Protein AF-N1UG42-F1 (afdb_monomer_lite)

Secondary structure (DSSP, 8-state):
-EEEEEESSHHHHHHHHHHHHHHHHH-TT-EEEEEESS--TTHHHHHTTSEEEEE--SS--TTGGGGS-GGGEEEEEEE--SSSSHHHHHHHHHHHTT-EEEEE--SSS-HHHHH-SSTT--TT--SEEE-SSHHHHHHHHHTT--TT-

pLDDT: mean 91.71, std 8.42, range [58.59, 98.5]

Structure (mmCIF, N/CA/C/O backbone):
data_AF-N1UG42-F1
#
_entry.id   AF-N1UG42-F1
#
loop_
_atom_site.group_PDB
_atom_site.id
_atom_site.type_symbol
_atom_site.label_atom_id
_atom_site.label_alt_id
_atom_site.label_comp_id
_atom_site.label_asym_id
_atom_site.label_entity_id
_atom_site.label_seq_id
_atom_site.pdbx_PDB_ins_code
_atom_site.Cartn_x
_atom_site.Cartn_y
_atom_site.Cartn_z
_atom_site.occupancy
_atom_site.B_iso_or_equiv
_atom_site.auth_seq_id
_atom_site.auth_comp_id
_atom_site.auth_asym_id
_atom_site.auth_atom_id
_atom_site.pdbx_PDB_model_num
ATOM 1 N N . MET A 1 1 ? -12.900 -6.587 12.504 1.00 90.44 1 MET A N 1
ATOM 2 C CA . MET A 1 1 ? -11.778 -6.818 11.553 1.00 90.44 1 MET A CA 1
ATOM 3 C C . M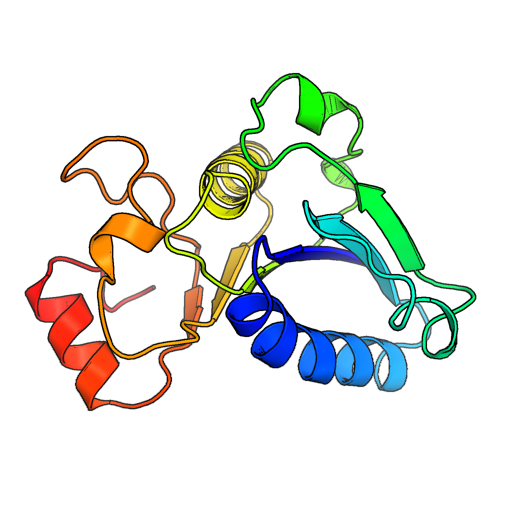ET A 1 1 ? -10.797 -5.648 11.613 1.00 90.44 1 MET A C 1
ATOM 5 O O . MET A 1 1 ? -11.251 -4.558 11.911 1.00 90.44 1 MET A O 1
ATOM 9 N N . LYS A 1 2 ? -9.493 -5.812 11.322 1.00 96.31 2 LYS A N 1
ATOM 10 C CA . LYS A 1 2 ? -8.549 -4.677 11.285 1.00 96.31 2 LYS A CA 1
ATOM 11 C C . LYS A 1 2 ? -7.723 -4.636 10.002 1.00 96.31 2 LYS A C 1
ATOM 13 O O . LYS A 1 2 ? -7.312 -5.690 9.514 1.00 96.31 2 LYS A O 1
ATOM 18 N N . ALA A 1 3 ? -7.476 -3.446 9.468 1.00 97.44 3 ALA A N 1
ATOM 19 C CA . ALA A 1 3 ? -6.634 -3.245 8.291 1.00 97.44 3 ALA A CA 1
ATOM 20 C C . ALA A 1 3 ? -5.715 -2.030 8.434 1.00 97.44 3 ALA A C 1
ATOM 22 O O . ALA A 1 3 ? -5.936 -1.162 9.280 1.00 97.44 3 ALA A O 1
ATOM 23 N N . LEU A 1 4 ? -4.671 -2.009 7.612 1.00 97.81 4 LEU A N 1
ATOM 24 C CA . LEU A 1 4 ? -3.639 -0.983 7.610 1.00 97.81 4 LEU A CA 1
ATOM 25 C C . LEU A 1 4 ? -3.749 -0.154 6.331 1.00 97.81 4 LE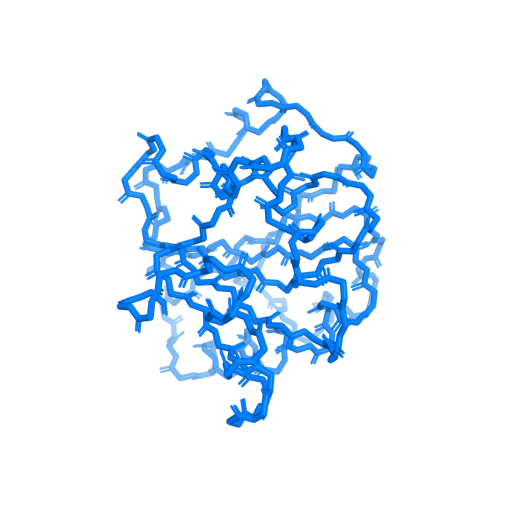U A C 1
ATOM 27 O O . LEU A 1 4 ? -3.796 -0.714 5.236 1.00 97.81 4 LEU A O 1
ATOM 31 N N . ILE A 1 5 ? -3.783 1.168 6.462 1.00 96.31 5 ILE A N 1
ATOM 32 C CA . ILE A 1 5 ? -3.801 2.116 5.346 1.00 96.31 5 ILE A CA 1
ATOM 33 C C . ILE A 1 5 ? -2.534 2.965 5.416 1.00 96.31 5 ILE A C 1
ATOM 35 O O . ILE A 1 5 ? -2.150 3.416 6.494 1.00 96.31 5 ILE A O 1
ATOM 39 N N . THR A 1 6 ? -1.881 3.206 4.283 1.00 95.62 6 THR A N 1
ATOM 40 C CA . THR A 1 6 ? -0.650 4.006 4.250 1.00 95.62 6 THR A CA 1
ATOM 41 C C . THR A 1 6 ? -0.540 4.876 3.006 1.00 95.62 6 THR A C 1
ATOM 43 O O . THR A 1 6 ? -1.034 4.521 1.933 1.00 95.62 6 THR A O 1
ATOM 46 N N . PHE A 1 7 ? 0.090 6.032 3.184 1.00 93.62 7 PHE A N 1
ATOM 47 C CA . PHE A 1 7 ? 0.474 6.973 2.140 1.00 93.62 7 PHE A CA 1
ATOM 48 C C . PHE A 1 7 ? 1.455 7.996 2.722 1.00 93.62 7 PHE A C 1
ATOM 50 O O . PHE A 1 7 ? 1.355 8.378 3.891 1.00 93.62 7 PHE A O 1
ATOM 57 N N . ASN A 1 8 ? 2.373 8.470 1.891 1.00 90.56 8 ASN A N 1
ATOM 58 C CA . ASN A 1 8 ? 3.373 9.476 2.242 1.00 90.56 8 ASN A CA 1
ATOM 59 C C . ASN A 1 8 ? 3.022 10.868 1.684 1.00 90.56 8 ASN A C 1
ATOM 61 O O . ASN A 1 8 ? 3.452 11.886 2.215 1.00 90.56 8 ASN A O 1
ATOM 65 N N . HIS A 1 9 ? 2.220 10.936 0.616 1.00 87.56 9 HIS A N 1
ATOM 66 C CA . HIS A 1 9 ? 1.959 12.177 -0.119 1.00 87.56 9 HIS A CA 1
ATOM 67 C C . HIS A 1 9 ? 0.458 12.379 -0.423 1.00 87.56 9 HIS A C 1
ATOM 69 O O . HIS A 1 9 ? -0.291 11.399 -0.510 1.00 87.56 9 HIS A O 1
ATOM 75 N N . PRO A 1 10 ? -0.017 13.630 -0.634 1.00 87.50 10 PRO A N 1
ATOM 76 C CA . PRO A 1 10 ? -1.395 13.929 -1.028 1.00 87.50 10 PRO A CA 1
ATOM 77 C C . PRO A 1 10 ? -1.968 13.126 -2.203 1.00 87.50 10 PRO A C 1
ATOM 79 O O . PRO A 1 10 ? -3.165 12.856 -2.196 1.00 87.50 10 PRO A O 1
ATOM 82 N N . GLY A 1 11 ? -1.154 12.730 -3.185 1.00 88.69 11 GLY A N 1
ATOM 83 C CA . GLY A 1 11 ? -1.604 11.887 -4.304 1.00 88.69 11 GLY A CA 1
ATOM 84 C C . GLY A 1 11 ? -2.090 10.517 -3.816 1.00 88.69 11 GLY A C 1
ATOM 85 O O . GLY A 1 11 ? -3.275 10.196 -3.940 1.00 88.69 11 GLY A O 1
ATOM 86 N N . GLY A 1 12 ? -1.219 9.789 -3.110 1.00 91.31 12 GLY A N 1
ATOM 87 C CA . GLY A 1 12 ? -1.557 8.545 -2.417 1.00 91.31 12 GLY A CA 1
ATOM 88 C C . GLY A 1 12 ? -2.742 8.696 -1.456 1.00 91.31 12 GLY A C 1
ATOM 89 O O . GLY A 1 12 ? -3.649 7.865 -1.456 1.00 91.31 12 GLY A O 1
ATOM 90 N N . LYS A 1 13 ? -2.802 9.801 -0.698 1.00 91.75 13 LYS A N 1
ATOM 91 C CA . LYS A 1 13 ? -3.953 10.137 0.159 1.00 91.75 13 LYS A CA 1
ATOM 92 C C . LYS A 1 13 ? -5.260 10.164 -0.646 1.00 91.75 13 LYS A C 1
ATOM 94 O O . LYS A 1 13 ? -6.242 9.530 -0.264 1.00 91.75 13 LYS A O 1
ATOM 99 N N . ASN A 1 14 ? -5.284 10.883 -1.763 1.00 91.56 14 ASN A N 1
ATOM 100 C CA . ASN A 1 14 ? -6.498 11.097 -2.550 1.00 91.56 14 ASN A CA 1
ATOM 101 C C . ASN A 1 14 ? -7.079 9.801 -3.128 1.00 91.56 14 ASN A C 1
ATOM 103 O O . ASN A 1 14 ? -8.295 9.723 -3.296 1.00 91.56 14 ASN A O 1
ATOM 107 N N . VAL A 1 15 ? -6.249 8.784 -3.380 1.00 93.00 15 VAL A N 1
ATOM 108 C CA . VAL A 1 15 ? -6.723 7.488 -3.889 1.00 93.00 15 VAL A CA 1
ATOM 109 C C . VAL A 1 15 ? -7.169 6.534 -2.780 1.00 93.00 15 VAL A C 1
ATOM 111 O O . VAL A 1 15 ? -8.173 5.842 -2.941 1.00 93.00 15 VAL A O 1
ATOM 114 N N . VAL A 1 16 ? -6.499 6.515 -1.623 1.00 93.94 16 VAL A N 1
ATOM 115 C CA . VAL A 1 16 ? -6.850 5.563 -0.550 1.00 93.94 16 VAL A CA 1
ATOM 116 C C . VAL A 1 16 ? -7.970 6.048 0.362 1.00 93.94 16 VAL A C 1
ATOM 118 O O . VAL A 1 16 ? -8.725 5.226 0.880 1.00 93.94 16 VAL A O 1
ATOM 121 N N . LEU A 1 17 ? -8.126 7.359 0.572 1.00 91.94 17 LEU A N 1
ATOM 122 C CA . LEU A 1 17 ? -9.137 7.872 1.503 1.00 91.94 17 LEU A CA 1
ATOM 123 C C . LEU A 1 17 ? -10.587 7.586 1.088 1.00 91.94 17 LEU A C 1
ATOM 125 O O . LEU A 1 17 ? -11.368 7.193 1.960 1.00 91.94 17 LEU A O 1
ATOM 129 N N . PRO A 1 18 ? -10.993 7.747 -0.187 1.00 92.25 18 PRO A N 1
ATOM 130 C CA . PRO A 1 18 ? -12.338 7.370 -0.616 1.00 92.25 18 PRO A CA 1
ATOM 131 C C . PRO A 1 18 ? -12.635 5.891 -0.345 1.00 92.25 18 PRO A C 1
ATOM 133 O O . PRO A 1 18 ? -13.731 5.549 0.097 1.00 92.25 18 PRO A O 1
ATOM 136 N N . ILE A 1 19 ? -11.635 5.027 -0.531 1.00 94.31 19 ILE A N 1
ATOM 137 C CA . ILE A 1 19 ? -11.750 3.587 -0.288 1.00 94.31 19 ILE A CA 1
ATOM 138 C C . ILE A 1 19 ? -11.838 3.302 1.207 1.00 94.31 19 ILE A C 1
ATOM 140 O O . ILE A 1 19 ? -12.729 2.572 1.627 1.00 94.31 19 ILE A O 1
ATOM 144 N N . ALA A 1 20 ? -10.990 3.917 2.032 1.00 92.81 20 ALA A N 1
ATOM 145 C CA . ALA A 1 20 ? -11.053 3.776 3.485 1.00 92.81 20 ALA A CA 1
ATOM 146 C C . ALA A 1 20 ? -12.431 4.181 4.040 1.00 92.81 20 ALA A C 1
ATOM 148 O O . ALA A 1 20 ? -13.014 3.455 4.847 1.00 92.81 20 ALA A O 1
ATOM 149 N N . ARG A 1 21 ? -12.994 5.297 3.554 1.00 91.25 21 ARG A N 1
ATOM 150 C CA . ARG A 1 21 ? -14.354 5.745 3.903 1.00 91.25 21 ARG A CA 1
ATOM 151 C C . ARG A 1 21 ? -15.412 4.731 3.483 1.00 91.25 21 ARG A C 1
ATOM 153 O O . ARG A 1 21 ? -16.288 4.401 4.279 1.00 91.25 21 ARG A O 1
ATOM 160 N N . HIS A 1 22 ? -15.330 4.235 2.250 1.00 92.88 22 HIS A N 1
ATOM 161 C CA . HIS A 1 22 ? -16.250 3.218 1.753 1.00 92.88 22 HIS A CA 1
ATOM 162 C C . HIS A 1 22 ? -16.182 1.948 2.610 1.00 92.88 22 HIS A C 1
ATOM 164 O O . HIS A 1 22 ? -17.201 1.508 3.131 1.00 92.88 22 HIS A O 1
ATOM 170 N N . LEU A 1 23 ? -14.983 1.421 2.861 1.00 92.88 23 LEU A N 1
ATOM 171 C CA . LEU A 1 23 ? -14.774 0.224 3.673 1.00 92.88 23 LEU A CA 1
ATOM 172 C C . LEU A 1 23 ? -15.348 0.370 5.086 1.00 92.88 23 LEU A C 1
ATOM 174 O O . LEU A 1 23 ? -16.034 -0.534 5.553 1.00 92.88 23 LEU A O 1
ATOM 178 N N . LEU A 1 24 ? -15.123 1.506 5.750 1.00 91.75 24 LEU A N 1
ATOM 179 C CA . LEU A 1 24 ? -15.683 1.772 7.079 1.00 91.75 24 LEU A CA 1
ATOM 180 C C . LEU A 1 24 ? -17.213 1.865 7.078 1.00 91.75 24 LEU A C 1
ATOM 182 O O . LEU A 1 24 ? -17.841 1.516 8.081 1.00 91.75 24 LEU A O 1
ATOM 186 N N . ARG A 1 25 ? -17.815 2.360 5.992 1.00 90.44 25 ARG A N 1
ATOM 187 C CA . ARG A 1 25 ? -19.273 2.457 5.849 1.00 90.44 25 ARG A CA 1
ATOM 188 C C . ARG A 1 25 ? -19.910 1.089 5.621 1.00 90.44 25 ARG A C 1
ATOM 190 O O . ARG A 1 25 ? -20.924 0.799 6.243 1.00 90.44 25 ARG A O 1
ATOM 197 N N . GLU A 1 26 ? -19.313 0.264 4.766 1.00 93.50 26 GLU A N 1
ATOM 198 C CA . GLU A 1 26 ? -19.854 -1.058 4.422 1.00 93.50 26 GLU A CA 1
ATOM 199 C C . GLU A 1 26 ? -19.544 -2.132 5.484 1.00 93.50 26 GLU A C 1
ATOM 201 O O . GLU A 1 26 ? -20.199 -3.168 5.520 1.00 93.50 26 GLU A O 1
ATOM 206 N N . ASN A 1 27 ? -18.558 -1.902 6.362 1.00 92.56 27 ASN A N 1
ATOM 207 C CA . ASN A 1 27 ? -18.121 -2.875 7.367 1.00 92.56 27 ASN A CA 1
ATOM 208 C C . ASN A 1 27 ? -18.152 -2.247 8.767 1.00 92.56 27 ASN A C 1
ATOM 210 O O . ASN A 1 27 ? -17.253 -1.494 9.152 1.00 92.56 27 ASN A O 1
ATOM 214 N N . SER A 1 28 ? -19.185 -2.557 9.554 1.00 89.94 28 SER A N 1
ATOM 215 C CA . SER A 1 28 ? -19.380 -1.970 10.888 1.00 89.94 28 SER A CA 1
ATOM 216 C C . SER A 1 28 ? -18.304 -2.380 11.898 1.00 89.94 28 SER A C 1
ATOM 218 O O . SER A 1 28 ? -17.949 -1.584 12.764 1.00 89.94 28 SER A O 1
ATOM 220 N N . ASP A 1 29 ? -17.754 -3.589 11.773 1.00 92.00 29 ASP A N 1
ATOM 221 C CA . ASP A 1 29 ? -16.729 -4.145 12.664 1.00 92.00 29 ASP A CA 1
ATOM 222 C C . ASP A 1 29 ? -15.289 -3.849 12.205 1.00 92.00 29 ASP A C 1
ATOM 224 O O . ASP A 1 29 ? -14.339 -4.296 12.850 1.00 92.00 29 ASP A O 1
ATOM 228 N N . LEU A 1 3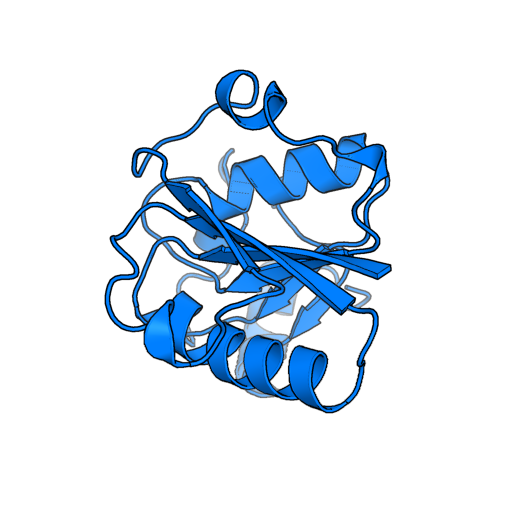0 ? -15.102 -3.153 11.077 1.00 93.81 30 LEU A N 1
ATOM 229 C CA . LEU A 1 30 ? -13.782 -2.802 10.563 1.00 93.81 30 LEU A CA 1
ATOM 230 C C . LEU A 1 30 ? -13.173 -1.630 11.342 1.00 93.81 30 LEU A C 1
ATOM 232 O O . LEU A 1 30 ? -13.768 -0.560 11.457 1.00 93.81 30 LEU A O 1
ATOM 236 N N . GLU A 1 31 ? -11.943 -1.831 11.793 1.00 94.88 31 GLU A N 1
ATOM 237 C CA . GLU A 1 31 ? -11.038 -0.813 12.311 1.00 94.88 31 GLU A CA 1
ATOM 238 C C . GLU A 1 31 ? -9.904 -0.567 11.312 1.00 94.88 31 GLU A C 1
ATOM 240 O O . GLU A 1 31 ? -9.383 -1.509 10.701 1.00 94.88 31 GLU A O 1
ATOM 245 N N . LEU A 1 32 ? -9.486 0.689 11.171 1.00 94.69 32 LEU A N 1
ATOM 246 C CA . LEU A 1 32 ? -8.369 1.073 10.313 1.00 94.69 32 LEU A CA 1
ATOM 247 C C . LEU A 1 32 ? -7.264 1.735 11.128 1.00 94.69 32 LEU A C 1
ATOM 249 O O . LEU A 1 32 ? -7.498 2.708 11.842 1.00 94.69 32 LEU A O 1
ATOM 253 N N . ASP A 1 33 ? -6.041 1.253 10.956 1.00 95.50 33 ASP A N 1
ATOM 254 C CA . ASP A 1 33 ? -4.859 1.994 11.375 1.00 95.50 33 ASP A CA 1
ATOM 255 C C . ASP A 1 33 ? -4.270 2.711 10.159 1.00 95.50 33 ASP A C 1
ATOM 257 O O . ASP A 1 33 ? -4.067 2.103 9.108 1.00 95.50 33 ASP A O 1
ATOM 261 N N . PHE A 1 34 ? -3.986 4.000 10.301 1.00 94.44 34 PHE A N 1
ATOM 262 C CA . PHE A 1 34 ? -3.275 4.795 9.309 1.00 94.44 34 PHE A CA 1
ATOM 263 C C . PHE A 1 34 ? -1.819 4.915 9.722 1.00 94.44 34 PHE A C 1
ATOM 265 O O . PHE A 1 34 ? -1.527 5.386 10.817 1.00 94.44 34 PHE A O 1
ATOM 272 N N . VAL A 1 35 ? -0.914 4.515 8.840 1.00 94.94 35 VAL A N 1
ATOM 273 C CA . VAL A 1 35 ? 0.530 4.687 9.000 1.00 94.94 35 VAL A CA 1
ATOM 274 C C . VAL A 1 35 ? 0.992 5.645 7.919 1.00 94.94 35 VAL A C 1
ATOM 276 O O . VAL A 1 35 ? 0.919 5.327 6.733 1.00 94.94 35 VAL A O 1
ATOM 279 N N . ILE A 1 36 ? 1.401 6.839 8.322 1.00 93.38 36 ILE A N 1
ATOM 280 C CA . ILE A 1 36 ? 1.553 7.992 7.431 1.00 93.38 36 ILE A CA 1
ATOM 281 C C . ILE A 1 36 ? 2.686 8.907 7.902 1.00 93.38 36 ILE A C 1
ATOM 283 O O . ILE A 1 36 ? 3.172 8.784 9.024 1.00 93.38 36 ILE A O 1
ATOM 287 N N . THR A 1 37 ? 3.081 9.852 7.057 1.00 89.00 37 THR A N 1
ATOM 288 C CA . THR A 1 37 ? 4.191 10.792 7.315 1.00 89.00 37 THR A CA 1
ATOM 289 C C . THR A 1 37 ? 3.764 12.263 7.325 1.00 89.00 37 THR A C 1
ATOM 291 O O . THR A 1 37 ? 4.495 13.127 7.805 1.00 89.00 37 THR A O 1
ATOM 294 N N . SER A 1 38 ? 2.572 12.566 6.803 1.00 79.88 38 SER A N 1
ATOM 295 C CA . SER A 1 38 ? 2.025 13.919 6.697 1.00 79.88 38 SER A CA 1
ATOM 296 C C . SER A 1 38 ? 0.786 14.074 7.574 1.00 79.88 38 SER A C 1
ATOM 298 O O . SER A 1 38 ? -0.112 13.240 7.498 1.00 79.88 38 SER A O 1
ATOM 300 N N . ASP A 1 39 ? 0.710 15.156 8.350 1.00 70.06 39 ASP A N 1
ATOM 301 C CA . ASP A 1 39 ? -0.384 15.443 9.291 1.00 70.06 39 ASP A CA 1
ATOM 302 C C . ASP A 1 39 ? -1.795 15.268 8.675 1.00 70.06 39 ASP A C 1
ATOM 304 O O . ASP A 1 39 ? -2.074 15.709 7.556 1.00 70.06 39 ASP A O 1
ATOM 308 N N . LEU A 1 40 ? -2.689 14.621 9.433 1.00 67.00 40 LEU A N 1
ATOM 309 C CA . LEU A 1 40 ? -4.030 14.183 9.028 1.00 67.00 40 LEU A CA 1
ATOM 310 C C . LEU A 1 40 ? -5.174 14.980 9.659 1.00 67.00 40 LEU A C 1
ATOM 312 O O . LEU A 1 40 ? -6.295 14.482 9.686 1.00 67.00 40 LEU A O 1
ATOM 316 N N . LYS A 1 41 ? -4.944 16.212 10.125 1.00 63.16 41 LYS A N 1
ATOM 317 C CA . LYS A 1 41 ? -5.960 17.074 10.781 1.00 63.16 41 LYS A CA 1
ATOM 318 C C . LYS A 1 41 ? -7.373 17.063 10.171 1.00 63.16 41 LYS A C 1
ATOM 320 O O . LYS A 1 41 ? -8.347 17.260 10.891 1.00 63.16 41 LYS A O 1
ATOM 325 N N . GLU A 1 42 ? -7.509 16.850 8.864 1.00 60.12 42 GLU A N 1
ATOM 326 C CA . GLU A 1 42 ? -8.809 16.764 8.181 1.00 60.12 42 GLU A CA 1
ATOM 327 C C . GLU A 1 42 ? -9.467 15.378 8.242 1.00 60.12 42 GLU A C 1
ATOM 329 O O . GLU A 1 42 ? -10.690 15.279 8.223 1.00 60.12 42 GLU A O 1
ATOM 334 N N . LEU A 1 43 ? -8.680 14.304 8.332 1.00 62.75 43 LEU A N 1
ATOM 335 C CA . LEU A 1 43 ? -9.176 12.932 8.318 1.00 62.75 43 LEU A CA 1
ATOM 336 C C . LEU A 1 43 ? -9.902 12.556 9.605 1.00 62.75 43 LEU A C 1
ATOM 338 O O . LEU A 1 43 ? -10.851 11.775 9.582 1.00 62.75 43 LEU A O 1
ATOM 342 N N . GLU A 1 44 ? -9.434 13.106 10.723 1.00 59.53 44 GLU A N 1
ATOM 343 C CA . GLU A 1 44 ? -9.914 12.715 12.037 1.00 59.53 44 GLU A CA 1
ATOM 344 C C . GLU A 1 44 ? -11.416 12.955 12.144 1.00 59.53 44 GLU A C 1
ATOM 346 O O . GLU A 1 44 ? -12.123 12.013 12.462 1.00 59.53 44 GLU A O 1
ATOM 351 N N . LYS A 1 45 ? -11.931 14.139 11.786 1.00 63.59 45 LYS A N 1
ATOM 352 C CA . LYS A 1 45 ? -13.347 14.503 11.996 1.00 63.59 45 LYS A CA 1
ATOM 353 C C . LYS A 1 45 ? -14.353 13.566 11.318 1.00 63.59 45 LYS A C 1
ATOM 355 O O . LYS A 1 45 ? -15.405 13.313 11.896 1.00 63.59 45 LYS A O 1
ATOM 360 N N . ASP A 1 46 ? -14.023 13.033 10.143 1.00 58.59 46 ASP A N 1
ATOM 361 C CA . ASP A 1 46 ? -14.926 12.173 9.365 1.00 58.59 46 ASP A CA 1
ATOM 362 C C . ASP A 1 46 ? -14.918 10.706 9.829 1.00 58.59 46 ASP A C 1
ATOM 364 O O . ASP A 1 46 ? -15.818 9.944 9.472 1.00 58.59 46 ASP A O 1
ATOM 368 N N . LEU A 1 47 ? -13.898 10.282 10.585 1.00 69.12 47 LEU A N 1
ATOM 369 C CA . LEU A 1 47 ? -13.626 8.865 10.859 1.00 69.12 47 LEU A CA 1
ATOM 370 C C . LEU A 1 47 ? -13.651 8.485 12.358 1.00 69.12 47 LEU A C 1
ATOM 372 O O . LEU A 1 47 ? -13.276 7.361 12.713 1.00 69.12 47 LEU A O 1
ATOM 376 N N . GLN A 1 48 ? -14.070 9.390 13.255 1.00 65.31 48 GLN A N 1
ATOM 377 C CA . GLN A 1 48 ? -13.882 9.228 14.708 1.00 65.31 48 GLN A CA 1
ATOM 378 C C . GLN A 1 48 ? -14.719 8.093 15.316 1.00 65.31 48 GLN A C 1
ATOM 380 O O . GLN A 1 48 ? -15.924 8.221 15.500 1.00 65.31 48 GLN A O 1
ATOM 385 N N . ALA A 1 49 ? -14.028 6.987 15.617 1.00 69.88 49 ALA A N 1
ATOM 386 C CA . ALA A 1 49 ? -14.280 5.952 16.640 1.00 69.88 49 ALA A CA 1
ATOM 387 C C . ALA A 1 49 ? -13.517 4.659 16.291 1.00 69.88 49 ALA A C 1
ATOM 389 O O . ALA A 1 49 ? -13.213 3.860 17.170 1.00 69.88 49 ALA A O 1
ATOM 390 N N . ARG A 1 50 ? -13.217 4.449 15.000 1.00 85.81 50 ARG A N 1
ATOM 391 C CA . ARG A 1 50 ? -12.671 3.190 14.453 1.00 85.81 50 ARG A CA 1
ATOM 392 C C . ARG A 1 50 ? -11.339 3.376 13.726 1.00 85.81 50 ARG A C 1
ATOM 394 O O . ARG A 1 50 ? -10.944 2.534 12.922 1.00 85.81 50 ARG A O 1
ATOM 401 N N . VAL A 1 51 ? -10.676 4.501 13.987 1.00 89.12 51 VAL A N 1
ATOM 402 C CA . VAL A 1 51 ? -9.429 4.891 13.335 1.00 89.12 51 VAL A CA 1
ATOM 403 C C . VAL A 1 51 ? -8.364 5.245 14.359 1.00 89.12 51 VAL A C 1
ATOM 405 O O . VAL A 1 51 ? -8.622 5.998 15.296 1.00 89.12 51 VAL A O 1
ATOM 408 N N . ARG A 1 52 ? -7.151 4.736 14.140 1.00 91.44 52 ARG A N 1
ATOM 409 C CA . ARG A 1 52 ? -5.935 5.153 14.843 1.00 91.44 52 ARG A CA 1
ATOM 410 C C . ARG A 1 52 ? -4.906 5.639 13.832 1.00 91.44 52 ARG A C 1
ATOM 412 O O . ARG A 1 52 ? -4.769 5.052 12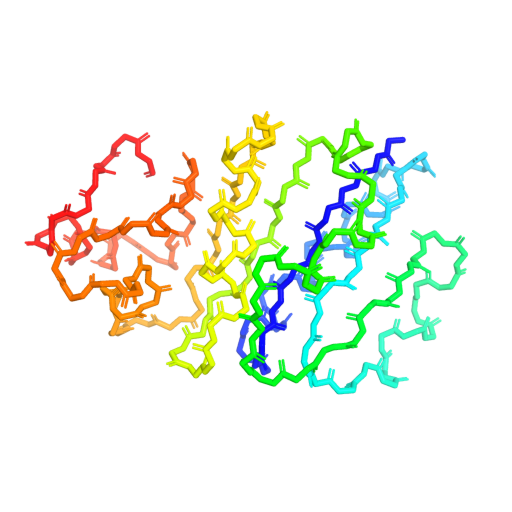.766 1.00 91.44 52 ARG A O 1
ATOM 419 N N . VAL A 1 53 ? -4.160 6.682 14.182 1.00 91.81 53 VAL A N 1
ATOM 420 C CA . VAL A 1 53 ? -3.099 7.238 13.334 1.00 91.81 53 VAL A CA 1
ATOM 421 C C . VAL A 1 53 ? -1.738 7.008 13.988 1.00 91.81 53 VAL A C 1
ATOM 423 O O . VAL A 1 53 ? -1.560 7.246 15.182 1.00 91.81 53 VAL A O 1
ATOM 426 N N . PHE A 1 54 ? -0.783 6.550 13.189 1.00 93.25 54 PHE A N 1
ATOM 427 C CA . PHE A 1 54 ? 0.634 6.461 13.498 1.00 93.25 54 PHE A CA 1
ATOM 428 C C . PHE A 1 54 ? 1.378 7.375 12.529 1.00 93.25 54 PHE A C 1
ATOM 430 O O . PHE A 1 54 ? 1.404 7.126 11.322 1.00 93.25 54 PHE A O 1
ATOM 437 N N . LEU A 1 55 ? 1.951 8.445 13.071 1.00 92.69 55 LEU A N 1
ATOM 438 C CA . LEU A 1 55 ? 2.704 9.433 12.314 1.00 92.69 55 LEU A CA 1
ATOM 439 C C . LEU A 1 55 ? 4.202 9.146 12.449 1.00 92.69 55 LEU A C 1
ATOM 441 O O . LEU A 1 55 ? 4.710 9.049 13.566 1.00 92.69 55 LEU A O 1
ATOM 445 N N . PHE A 1 56 ? 4.890 9.037 11.319 1.00 93.06 56 PHE A N 1
ATOM 446 C CA . PHE A 1 56 ? 6.334 8.824 11.231 1.00 93.06 56 PHE A CA 1
ATOM 447 C C . PHE A 1 56 ? 7.013 9.939 10.427 1.00 93.06 56 PHE A C 1
ATOM 449 O O . PHE A 1 56 ? 6.353 10.797 9.844 1.00 93.06 56 PHE A O 1
ATOM 456 N N . SER A 1 57 ? 8.344 9.930 10.385 1.00 91.25 57 SER A N 1
ATOM 457 C CA . SER A 1 57 ? 9.111 10.727 9.424 1.00 91.25 57 SER A CA 1
ATOM 458 C C . SER A 1 57 ? 8.942 10.213 7.991 1.00 91.25 57 SER A C 1
ATOM 460 O O . SER A 1 57 ? 8.522 9.083 7.767 1.00 91.25 57 SER A O 1
ATOM 462 N N . GLU A 1 58 ? 9.314 11.034 7.005 1.00 85.56 58 GLU A N 1
ATOM 463 C CA . GLU A 1 58 ? 9.267 10.670 5.579 1.00 85.56 58 GLU A CA 1
ATOM 464 C C . GLU A 1 58 ? 10.117 9.429 5.238 1.00 85.56 58 GLU A C 1
ATOM 466 O O . GLU A 1 58 ? 9.783 8.645 4.346 1.00 85.56 58 GLU A O 1
ATOM 471 N N . VAL A 1 59 ? 11.210 9.243 5.982 1.00 90.94 59 VAL A N 1
ATOM 472 C CA . VAL A 1 59 ? 12.044 8.044 5.942 1.00 90.94 59 VAL A CA 1
ATOM 473 C C . VAL A 1 59 ? 11.796 7.245 7.213 1.00 90.94 59 VAL A C 1
ATOM 475 O O . VAL A 1 59 ? 11.949 7.776 8.313 1.00 90.94 59 VAL A O 1
ATOM 478 N N . VAL A 1 60 ? 11.427 5.980 7.048 1.00 93.19 60 VAL A N 1
ATOM 479 C CA . VAL A 1 60 ? 11.098 5.037 8.120 1.00 93.19 60 VAL A CA 1
ATOM 480 C C . VAL A 1 60 ? 11.933 3.777 7.958 1.00 93.19 60 VAL A C 1
ATOM 482 O O . VAL A 1 60 ? 12.265 3.365 6.846 1.00 93.19 60 VAL A O 1
ATOM 485 N N . ASN A 1 61 ? 12.274 3.133 9.068 1.00 93.06 61 ASN A N 1
ATOM 486 C CA . ASN A 1 61 ? 12.906 1.818 9.062 1.00 93.06 61 ASN A CA 1
ATOM 487 C C . ASN A 1 61 ? 12.034 0.744 9.737 1.00 93.06 61 ASN A C 1
ATOM 489 O O . ASN A 1 61 ? 11.137 1.029 10.530 1.00 93.06 61 ASN A O 1
ATOM 493 N N . SER A 1 62 ? 12.336 -0.529 9.469 1.00 92.94 62 SER A N 1
ATOM 494 C CA . SER A 1 62 ? 11.576 -1.675 9.991 1.00 92.94 62 SER A CA 1
ATOM 495 C C . SER A 1 62 ? 11.471 -1.743 11.521 1.00 92.94 62 SER A C 1
ATOM 497 O O . SER A 1 62 ? 10.552 -2.389 12.025 1.00 92.94 62 SER A O 1
ATOM 499 N N . LYS A 1 63 ? 12.400 -1.134 12.278 1.00 94.75 63 LYS A N 1
ATOM 500 C CA . LYS A 1 63 ? 12.352 -1.140 13.753 1.00 94.75 63 LYS A CA 1
ATOM 501 C C . LYS A 1 63 ? 11.262 -0.214 14.274 1.00 94.75 63 LYS A C 1
ATOM 503 O O . LYS A 1 63 ? 10.588 -0.557 15.237 1.00 94.75 63 LYS A O 1
ATOM 508 N N . GLU A 1 64 ? 11.068 0.929 13.624 1.00 95.00 64 GLU A N 1
ATOM 509 C CA . GLU A 1 64 ? 10.022 1.888 13.989 1.00 95.00 64 GLU A CA 1
ATOM 510 C C . GLU A 1 64 ? 8.628 1.281 13.803 1.00 95.00 64 GLU A C 1
ATOM 512 O O . GLU A 1 64 ? 7.748 1.469 14.640 1.00 95.00 64 GLU A O 1
ATOM 517 N N . LEU A 1 65 ? 8.448 0.454 12.769 1.00 95.50 65 LEU A N 1
ATOM 518 C CA . LEU A 1 65 ? 7.185 -0.235 12.502 1.00 95.50 65 LEU A CA 1
ATOM 519 C C . LEU A 1 65 ? 6.891 -1.413 13.453 1.00 95.50 65 LEU A C 1
ATOM 521 O O . LEU A 1 65 ? 5.819 -2.009 13.361 1.00 95.50 65 LEU A O 1
ATOM 525 N N . GLN A 1 66 ? 7.786 -1.760 14.387 1.00 93.69 66 GLN A N 1
ATOM 526 C CA . GLN A 1 66 ? 7.528 -2.819 15.382 1.00 93.69 66 GLN A CA 1
ATOM 527 C C . GLN A 1 66 ? 6.469 -2.423 16.417 1.00 93.69 66 GLN A C 1
ATOM 529 O O . GLN A 1 66 ? 5.947 -3.281 17.123 1.00 93.69 66 GLN A O 1
ATOM 534 N N . ILE A 1 67 ? 6.119 -1.135 16.499 1.00 94.94 67 ILE A N 1
ATOM 535 C CA . ILE A 1 67 ? 5.002 -0.669 17.332 1.00 94.94 67 ILE A CA 1
ATOM 536 C C . ILE A 1 67 ? 3.642 -1.177 16.828 1.00 94.94 67 ILE A C 1
ATOM 538 O O . ILE A 1 67 ? 2.655 -1.141 17.566 1.00 94.94 67 ILE A O 1
ATOM 542 N N . LEU A 1 68 ? 3.577 -1.611 15.565 1.00 96.19 68 LEU A N 1
ATOM 543 C CA . LEU A 1 68 ? 2.377 -2.150 14.946 1.00 96.19 68 LEU A CA 1
ATOM 544 C C . LEU A 1 68 ? 2.197 -3.610 15.365 1.00 96.19 68 LEU A C 1
ATOM 546 O O . LEU A 1 68 ? 3.104 -4.433 15.238 1.00 96.19 68 LEU A O 1
ATOM 550 N N . ASN A 1 69 ? 0.995 -3.962 15.816 1.00 95.25 69 ASN A N 1
ATOM 551 C CA . ASN A 1 69 ? 0.655 -5.353 16.099 1.00 95.25 69 ASN A CA 1
ATOM 552 C C . ASN A 1 69 ? 0.250 -6.062 14.800 1.00 95.25 69 ASN A C 1
ATOM 554 O O . ASN A 1 69 ? -0.935 -6.259 14.522 1.00 95.25 69 ASN A O 1
ATOM 558 N N . TRP A 1 70 ? 1.254 -6.416 13.995 1.00 96.25 70 TRP A N 1
ATOM 559 C CA . TRP A 1 70 ? 1.094 -6.936 12.635 1.00 96.25 70 TRP A CA 1
ATOM 560 C C . TRP A 1 70 ? 0.074 -8.076 12.511 1.00 96.25 70 TRP A C 1
ATOM 562 O O . TRP A 1 70 ? -0.734 -8.079 11.587 1.00 96.25 70 TRP A O 1
ATOM 572 N N . ASN A 1 71 ? 0.025 -8.982 13.489 1.00 94.81 71 ASN A N 1
ATOM 573 C CA . ASN A 1 71 ? -0.878 -10.138 13.491 1.00 94.81 71 ASN A CA 1
ATOM 574 C C . ASN A 1 71 ? -2.378 -9.777 13.519 1.00 94.81 71 ASN A C 1
ATOM 576 O O . ASN A 1 71 ? -3.221 -10.648 13.302 1.00 94.81 71 ASN A O 1
ATOM 580 N N . GLN A 1 72 ? -2.737 -8.523 13.810 1.00 95.88 72 GLN A N 1
ATOM 581 C CA . GLN A 1 72 ? -4.128 -8.065 13.815 1.00 95.88 72 GLN A CA 1
ATOM 582 C C . GLN A 1 72 ? -4.635 -7.674 12.423 1.00 95.88 72 GLN A C 1
ATOM 584 O O . GLN A 1 72 ? -5.848 -7.705 12.191 1.00 95.88 72 GLN A O 1
ATOM 589 N N . TYR A 1 73 ? -3.742 -7.303 11.501 1.00 98.00 73 TYR A N 1
ATOM 590 C CA . TYR A 1 73 ? -4.146 -6.785 10.199 1.00 98.00 73 TYR A CA 1
ATOM 591 C C . TYR A 1 73 ? -4.492 -7.908 9.229 1.00 98.00 73 TYR A C 1
ATOM 593 O O . TYR A 1 73 ? -3.759 -8.879 9.063 1.00 98.00 73 TYR A O 1
ATOM 601 N N . ARG A 1 74 ? -5.624 -7.750 8.545 1.00 97.12 74 ARG A N 1
ATOM 602 C CA . ARG A 1 74 ? -6.057 -8.657 7.476 1.00 97.12 74 ARG A CA 1
ATOM 603 C C . ARG A 1 74 ? -5.497 -8.268 6.121 1.00 97.12 74 ARG A C 1
ATOM 605 O O . ARG A 1 74 ? -5.253 -9.143 5.296 1.00 97.12 74 ARG A O 1
ATOM 612 N N . PHE A 1 75 ? -5.302 -6.974 5.906 1.00 98.19 75 PHE A N 1
ATOM 613 C CA . PHE A 1 75 ? -4.687 -6.457 4.700 1.00 98.19 75 PHE A CA 1
ATOM 614 C C . PHE A 1 75 ? -4.019 -5.103 4.932 1.00 98.19 75 PHE A C 1
ATOM 616 O O . PHE A 1 75 ? -4.310 -4.404 5.908 1.00 98.19 75 PHE A O 1
ATOM 623 N N . LEU A 1 76 ? -3.153 -4.755 3.986 1.00 98.50 76 LEU A N 1
ATOM 624 C CA . LEU A 1 76 ? -2.534 -3.452 3.804 1.00 98.50 76 LEU A CA 1
ATOM 625 C C . LEU A 1 76 ? -3.046 -2.837 2.496 1.00 98.50 76 LEU A C 1
ATOM 627 O O . LEU A 1 76 ? -3.004 -3.502 1.465 1.00 98.50 76 LEU A O 1
ATOM 631 N N . LEU A 1 77 ? -3.480 -1.579 2.525 1.00 98.38 77 LEU A N 1
ATOM 632 C CA . LEU A 1 77 ? -3.751 -0.773 1.334 1.00 98.38 77 LEU A CA 1
ATOM 633 C C . LEU A 1 77 ? -2.802 0.426 1.296 1.00 98.38 77 LEU A C 1
ATOM 635 O O . LEU A 1 77 ? -2.759 1.214 2.242 1.00 98.38 77 LEU A O 1
ATOM 639 N N . THR A 1 78 ? -2.071 0.578 0.195 1.00 97.25 78 THR A N 1
ATOM 640 C CA . THR A 1 78 ? -1.124 1.677 -0.003 1.00 97.25 78 THR A CA 1
ATOM 641 C C . THR A 1 78 ? -1.552 2.581 -1.151 1.00 97.25 78 THR A C 1
ATOM 643 O O . THR A 1 78 ? -2.005 2.116 -2.198 1.00 97.25 78 THR A O 1
ATOM 646 N N . GLY A 1 79 ? -1.403 3.888 -0.958 1.00 94.94 79 GLY A N 1
ATOM 647 C CA . GLY A 1 79 ? -1.299 4.833 -2.065 1.00 94.94 79 GLY A CA 1
ATOM 648 C C . GLY A 1 79 ? 0.177 5.020 -2.376 1.00 94.94 79 GLY A C 1
ATOM 649 O O . GLY A 1 79 ? 0.964 5.130 -1.447 1.00 94.94 79 GLY A O 1
ATOM 650 N N . THR A 1 80 ? 0.577 5.020 -3.644 1.00 89.94 80 THR A N 1
ATOM 651 C CA . THR A 1 80 ? 2.007 5.122 -3.974 1.00 89.94 80 THR A CA 1
ATOM 652 C C . THR A 1 80 ? 2.554 6.545 -3.858 1.00 89.94 80 THR A C 1
ATOM 654 O O . THR A 1 80 ? 1.839 7.508 -4.116 1.00 89.94 80 THR A O 1
ATOM 657 N N . SER A 1 81 ? 3.852 6.673 -3.578 1.00 87.38 81 SER A N 1
ATOM 658 C CA . SER A 1 81 ? 4.615 7.919 -3.709 1.00 87.38 81 SER A CA 1
ATOM 659 C C . SER A 1 81 ? 5.990 7.639 -4.322 1.00 87.38 81 SER A C 1
ATOM 661 O O . SER A 1 81 ? 6.485 6.511 -4.287 1.00 87.38 81 SER A O 1
ATOM 663 N N . ILE A 1 82 ? 6.608 8.673 -4.893 1.00 90.50 82 ILE A N 1
ATOM 664 C CA . ILE A 1 82 ? 8.030 8.664 -5.276 1.00 90.50 82 ILE A CA 1
ATOM 665 C C . ILE A 1 82 ? 8.934 9.216 -4.165 1.00 90.50 82 ILE A C 1
ATOM 667 O O . ILE A 1 82 ? 10.148 9.043 -4.220 1.00 90.50 82 ILE A O 1
ATOM 671 N N . SER A 1 83 ? 8.348 9.915 -3.192 1.00 87.56 83 SER A N 1
ATOM 672 C CA . SER A 1 83 ? 9.052 10.510 -2.061 1.00 87.56 83 SER A CA 1
ATOM 673 C C . SER A 1 83 ? 9.107 9.531 -0.889 1.00 87.56 83 SER A C 1
ATOM 675 O O . SER A 1 83 ? 8.242 8.659 -0.766 1.00 87.56 83 SER A O 1
ATOM 677 N N . GLY A 1 84 ? 10.113 9.682 -0.025 1.00 90.56 84 GLY A N 1
ATOM 678 C CA . GLY A 1 84 ? 10.340 8.817 1.134 1.00 90.56 84 GLY A CA 1
ATOM 679 C C . GLY A 1 84 ? 10.426 7.320 0.821 1.00 90.56 84 GLY A C 1
ATOM 680 O O . GLY A 1 84 ? 10.712 6.895 -0.301 1.00 90.56 84 GLY A O 1
ATOM 681 N N . ASN A 1 85 ? 10.214 6.504 1.853 1.00 94.12 85 ASN A N 1
ATOM 682 C CA . ASN A 1 85 ? 10.244 5.044 1.727 1.00 94.12 85 ASN A CA 1
ATOM 683 C C . ASN A 1 85 ? 9.136 4.323 2.512 1.00 94.12 85 ASN A C 1
ATOM 685 O O . ASN A 1 85 ? 9.150 3.093 2.558 1.00 94.12 85 ASN A O 1
ATOM 689 N N . LEU A 1 86 ? 8.187 5.041 3.121 1.00 94.88 86 LEU A N 1
ATOM 690 C CA . LEU A 1 86 ? 7.203 4.439 4.021 1.00 94.88 86 LEU A CA 1
ATOM 691 C C . LEU A 1 86 ? 6.439 3.285 3.364 1.00 94.88 86 LEU A C 1
ATOM 693 O O . LEU A 1 86 ? 6.415 2.173 3.894 1.00 94.88 86 LEU A O 1
ATOM 697 N N . GLU A 1 87 ? 5.852 3.524 2.193 1.00 94.88 87 GLU A N 1
ATOM 698 C CA . GLU A 1 87 ? 5.052 2.527 1.483 1.00 94.88 87 GLU A CA 1
ATOM 699 C C . GLU A 1 87 ? 5.896 1.325 1.054 1.00 94.88 87 GLU A C 1
ATOM 701 O O . GLU A 1 87 ? 5.426 0.188 1.063 1.00 94.88 87 GLU A O 1
ATOM 706 N N . LYS A 1 88 ? 7.175 1.554 0.749 1.00 95.56 88 LYS A N 1
ATOM 707 C CA . LYS A 1 88 ? 8.111 0.493 0.376 1.00 95.56 88 LYS A CA 1
ATOM 708 C C . LYS A 1 88 ? 8.425 -0.409 1.559 1.00 95.56 88 LYS A C 1
ATOM 710 O O . LYS A 1 88 ? 8.348 -1.635 1.441 1.00 95.56 88 LYS A O 1
ATOM 715 N N . VAL A 1 89 ? 8.750 0.188 2.703 1.00 96.06 89 VAL A N 1
ATOM 716 C CA . VAL A 1 89 ? 9.121 -0.540 3.920 1.00 96.06 89 VAL A CA 1
ATOM 717 C C . VAL A 1 89 ? 7.910 -1.273 4.490 1.00 96.06 89 VAL A C 1
ATOM 719 O O . VAL A 1 89 ? 8.012 -2.448 4.841 1.00 96.06 89 VAL A O 1
ATOM 722 N N . ILE A 1 90 ? 6.739 -0.636 4.524 1.00 96.44 90 ILE A N 1
ATOM 723 C CA . ILE A 1 90 ? 5.530 -1.233 5.101 1.00 96.44 90 ILE A CA 1
ATOM 724 C C . ILE A 1 90 ? 5.006 -2.410 4.265 1.00 96.44 90 ILE A C 1
ATOM 726 O O . ILE A 1 90 ? 4.555 -3.395 4.846 1.00 96.44 90 ILE A O 1
ATOM 730 N N . VAL A 1 91 ? 5.142 -2.385 2.930 1.00 97.06 91 VAL A N 1
ATOM 731 C CA . VAL A 1 91 ? 4.834 -3.546 2.070 1.00 97.06 91 VAL A CA 1
ATOM 732 C C . VAL A 1 91 ? 5.791 -4.704 2.351 1.00 97.06 91 VAL A C 1
ATOM 734 O O . VAL A 1 91 ? 5.358 -5.853 2.473 1.00 97.06 91 VAL A O 1
ATOM 737 N N . ARG A 1 92 ? 7.091 -4.427 2.516 1.00 96.50 92 ARG A N 1
ATOM 738 C CA . ARG A 1 92 ? 8.082 -5.460 2.866 1.00 96.50 92 ARG A CA 1
ATOM 739 C C . ARG A 1 92 ? 7.787 -6.085 4.229 1.00 96.50 92 ARG A C 1
ATOM 741 O O . ARG A 1 92 ? 7.869 -7.306 4.366 1.00 96.50 92 ARG A O 1
ATOM 748 N N . GLU A 1 93 ? 7.411 -5.285 5.223 1.00 97.19 93 GLU A N 1
ATOM 749 C CA . GLU A 1 93 ? 7.007 -5.794 6.537 1.00 97.19 93 GLU A CA 1
ATOM 750 C C . GLU A 1 93 ? 5.680 -6.566 6.484 1.00 97.19 93 GLU A C 1
ATOM 752 O O . GLU A 1 93 ? 5.583 -7.643 7.076 1.00 97.19 93 GLU A O 1
ATOM 757 N N . ALA A 1 94 ? 4.687 -6.102 5.719 1.00 97.44 94 ALA A N 1
ATOM 758 C CA . ALA A 1 94 ? 3.439 -6.835 5.504 1.00 97.44 94 ALA A CA 1
ATOM 759 C C . ALA A 1 94 ? 3.709 -8.226 4.912 1.00 97.44 94 ALA A C 1
ATOM 761 O O . ALA A 1 94 ? 3.205 -9.227 5.427 1.00 97.44 94 ALA A O 1
ATOM 762 N N . ARG A 1 95 ? 4.599 -8.314 3.915 1.00 96.56 95 ARG A N 1
ATOM 763 C CA . ARG A 1 95 ? 5.021 -9.583 3.306 1.00 96.56 95 ARG A CA 1
ATOM 764 C C . ARG A 1 95 ? 5.654 -10.534 4.325 1.00 96.56 95 ARG A C 1
ATOM 766 O O . ARG A 1 95 ? 5.285 -11.706 4.369 1.00 96.56 95 ARG A O 1
ATOM 773 N N . LYS A 1 96 ? 6.568 -10.046 5.176 1.00 96.56 96 LYS A N 1
ATOM 774 C CA . LYS A 1 96 ? 7.187 -10.851 6.254 1.00 96.56 96 LYS A CA 1
ATOM 775 C C . LYS A 1 96 ? 6.145 -11.406 7.226 1.00 96.56 96 LYS A C 1
ATOM 777 O O . LYS A 1 96 ? 6.268 -12.542 7.677 1.00 96.56 96 LYS A O 1
ATOM 782 N N . ASN A 1 97 ? 5.106 -10.622 7.500 1.00 97.06 97 ASN A N 1
ATOM 783 C CA . ASN A 1 97 ? 4.008 -10.979 8.395 1.00 97.06 97 ASN A CA 1
ATOM 784 C C . ASN A 1 97 ? 2.846 -11.701 7.689 1.00 97.06 97 ASN A C 1
ATOM 786 O O . ASN A 1 97 ? 1.818 -11.950 8.312 1.00 97.06 97 ASN A O 1
ATOM 790 N N . LYS A 1 98 ? 3.004 -12.078 6.409 1.00 97.06 98 LYS A N 1
ATOM 791 C CA . LYS A 1 98 ? 1.981 -12.768 5.599 1.00 97.06 98 LYS A CA 1
ATOM 792 C C . LYS A 1 98 ? 0.655 -11.999 5.510 1.00 97.06 98 LYS A C 1
ATOM 794 O O . LYS A 1 98 ? -0.417 -12.599 5.429 1.00 97.06 98 LYS A O 1
ATOM 799 N N . ILE A 1 99 ? 0.729 -10.674 5.524 1.00 98.12 99 ILE A N 1
ATOM 800 C CA . ILE A 1 99 ? -0.418 -9.786 5.361 1.00 98.12 99 ILE A CA 1
ATOM 801 C C . ILE A 1 99 ? -0.532 -9.443 3.888 1.00 98.12 99 ILE A C 1
ATOM 803 O O . ILE A 1 99 ? 0.427 -8.966 3.282 1.00 98.12 99 ILE A O 1
ATOM 807 N N . ARG A 1 100 ? -1.722 -9.662 3.329 1.00 97.62 100 ARG A N 1
ATOM 808 C CA . ARG A 1 100 ? -1.979 -9.359 1.927 1.00 97.62 100 ARG A CA 1
ATOM 809 C C . ARG A 1 100 ? -1.945 -7.854 1.694 1.00 97.62 100 ARG A C 1
ATOM 811 O O . ARG A 1 100 ? -2.593 -7.093 2.413 1.00 97.62 100 ARG A O 1
ATOM 818 N N . SER A 1 101 ? -1.196 -7.441 0.691 1.00 98.44 101 SER A N 1
ATOM 819 C CA . SER A 1 101 ? -0.901 -6.051 0.381 1.00 98.44 101 SER A CA 1
ATOM 820 C C . SER A 1 101 ? -1.476 -5.657 -0.972 1.00 98.44 101 SER A C 1
ATOM 822 O O . SER A 1 101 ? -1.377 -6.389 -1.954 1.00 98.44 101 SER A O 1
ATOM 824 N N . TYR A 1 102 ? -2.079 -4.478 -1.000 1.00 98.44 102 TYR A N 1
ATOM 825 C CA . TYR A 1 102 ? -2.688 -3.861 -2.164 1.00 98.44 102 TYR A CA 1
ATOM 826 C C . TYR A 1 102 ? -2.071 -2.482 -2.352 1.00 98.44 102 TYR A C 1
ATOM 828 O O . TYR A 1 102 ? -1.879 -1.765 -1.367 1.00 98.44 102 TYR A O 1
ATOM 836 N N . SER A 1 103 ? -1.801 -2.087 -3.590 1.00 97.56 103 SER A N 1
ATOM 837 C CA . SER A 1 103 ? -1.341 -0.734 -3.901 1.00 97.56 103 SER A CA 1
ATOM 838 C C . SER A 1 103 ? -2.162 -0.107 -5.010 1.00 97.56 103 SER A C 1
ATOM 840 O O . SER A 1 103 ? -2.605 -0.803 -5.919 1.00 97.56 103 SER A O 1
ATOM 842 N N . ILE A 1 104 ? -2.365 1.204 -4.932 1.00 97.25 104 ILE A N 1
ATOM 843 C CA . ILE A 1 104 ? -3.031 1.990 -5.967 1.00 97.25 104 ILE A CA 1
ATOM 844 C C . ILE A 1 104 ? -2.029 2.986 -6.526 1.00 97.25 104 ILE A C 1
ATOM 846 O O . ILE A 1 104 ? -1.510 3.838 -5.796 1.00 97.25 104 ILE A O 1
ATOM 850 N N . VAL A 1 105 ? -1.787 2.880 -7.831 1.00 95.50 105 VAL A N 1
ATOM 851 C CA . VAL A 1 105 ? -0.963 3.831 -8.573 1.00 95.50 105 VAL A CA 1
ATOM 852 C C . VAL A 1 105 ? -1.766 5.111 -8.774 1.00 95.50 105 VAL A C 1
ATOM 854 O O . VAL A 1 105 ? -2.827 5.104 -9.391 1.00 95.50 105 VAL A O 1
ATOM 857 N N . ASP A 1 106 ? -1.253 6.217 -8.245 1.00 90.44 106 ASP A N 1
ATOM 858 C CA . ASP A 1 106 ? -1.915 7.526 -8.253 1.00 90.44 106 ASP A CA 1
ATOM 859 C C . ASP A 1 106 ? -1.471 8.432 -9.415 1.00 90.44 106 ASP A C 1
ATOM 861 O O . ASP A 1 106 ? -2.068 9.484 -9.637 1.00 90.44 106 ASP A O 1
ATOM 865 N N . HIS A 1 107 ? -0.442 8.032 -10.173 1.00 91.19 107 HIS A N 1
ATOM 866 C CA . HIS A 1 107 ? 0.097 8.795 -11.302 1.00 91.19 107 HIS A CA 1
ATOM 867 C C . HIS A 1 107 ? 0.731 7.895 -12.379 1.00 91.19 107 HIS A C 1
ATOM 869 O O . HIS A 1 107 ? 1.441 6.941 -12.068 1.00 91.19 107 HIS A O 1
ATOM 875 N N . TRP A 1 108 ? 0.549 8.280 -13.646 1.00 93.50 108 TRP A N 1
ATOM 876 C CA . TRP A 1 108 ? 1.003 7.601 -14.874 1.00 93.50 108 TRP A CA 1
ATOM 877 C C . TRP A 1 108 ? 2.502 7.751 -15.185 1.00 93.50 108 TRP A C 1
ATOM 879 O O . TRP A 1 108 ? 2.900 7.982 -16.324 1.00 93.50 108 TRP A O 1
ATOM 889 N N . CYS A 1 109 ? 3.365 7.727 -14.173 1.00 92.69 109 CYS A N 1
ATOM 890 C CA . CYS A 1 109 ? 4.805 7.756 -14.403 1.00 92.69 109 CYS A CA 1
ATOM 891 C C . CYS A 1 109 ? 5.584 7.240 -13.197 1.00 92.69 109 CYS A C 1
ATOM 893 O O . CYS A 1 109 ? 5.068 7.123 -12.076 1.00 92.69 109 CYS A O 1
ATOM 895 N N . ASN A 1 110 ? 6.879 7.005 -13.432 1.00 94.06 110 ASN A N 1
ATOM 896 C CA . ASN A 1 110 ? 7.837 6.657 -12.388 1.00 94.06 110 ASN A CA 1
ATOM 897 C C . ASN A 1 110 ? 7.430 5.377 -11.641 1.00 94.06 110 ASN A C 1
ATOM 899 O O . ASN A 1 110 ? 7.536 5.298 -10.421 1.00 94.06 110 ASN A O 1
ATOM 903 N N . TYR A 1 111 ? 6.931 4.371 -12.364 1.00 95.62 111 TYR A N 1
ATOM 904 C CA . TYR A 1 111 ? 6.372 3.171 -11.746 1.00 95.62 111 TYR A CA 1
ATOM 905 C C . TYR A 1 111 ? 7.415 2.410 -10.922 1.00 95.62 111 TYR A C 1
ATOM 907 O O . TYR A 1 111 ? 7.179 2.144 -9.750 1.00 95.62 111 TYR A O 1
ATOM 915 N N . ARG A 1 112 ? 8.600 2.127 -11.483 1.00 95.44 112 ARG A N 1
ATOM 916 C CA . ARG A 1 112 ? 9.644 1.342 -10.794 1.00 95.44 112 ARG A CA 1
ATOM 917 C C . ARG A 1 112 ? 10.073 1.958 -9.464 1.00 95.44 112 ARG A C 1
ATOM 919 O O . ARG A 1 112 ? 10.030 1.286 -8.441 1.00 95.44 112 ARG A O 1
ATOM 926 N N . ILE A 1 113 ? 10.381 3.256 -9.451 1.00 94.50 113 ILE A N 1
ATOM 927 C CA . ILE A 1 113 ? 10.838 3.956 -8.240 1.00 94.50 113 ILE A CA 1
ATOM 928 C C . ILE A 1 113 ? 9.793 3.952 -7.113 1.00 94.50 113 ILE A C 1
ATOM 930 O O . ILE A 1 113 ? 10.170 4.115 -5.958 1.00 94.50 113 ILE A O 1
ATOM 934 N N . ARG A 1 114 ? 8.504 3.716 -7.390 1.00 94.62 114 ARG A N 1
ATOM 935 C CA . ARG A 1 114 ? 7.469 3.559 -6.347 1.00 94.62 114 ARG A CA 1
ATOM 936 C C . ARG A 1 114 ? 7.584 2.230 -5.596 1.00 94.62 114 ARG A C 1
ATOM 938 O O . ARG A 1 114 ? 7.184 2.157 -4.439 1.00 94.62 114 ARG A O 1
ATOM 945 N N . TYR A 1 115 ? 8.164 1.207 -6.224 1.00 95.56 115 TYR A N 1
ATOM 946 C CA . TYR A 1 115 ? 8.230 -0.166 -5.707 1.00 95.56 115 TYR A CA 1
ATOM 947 C C . TYR A 1 115 ? 9.661 -0.697 -5.533 1.00 95.56 115 TYR A C 1
ATOM 949 O O . TYR A 1 115 ? 9.837 -1.861 -5.180 1.00 95.56 115 TYR A O 1
ATOM 957 N N . GLU A 1 116 ? 10.671 0.145 -5.758 1.00 92.94 116 GLU A N 1
ATOM 958 C CA . GLU A 1 116 ? 12.090 -0.181 -5.590 1.00 92.94 116 GLU A CA 1
ATOM 959 C C . GLU A 1 116 ? 12.698 0.624 -4.446 1.00 92.94 116 GLU A C 1
ATOM 961 O O . GLU A 1 116 ? 12.735 1.859 -4.471 1.00 92.94 116 GLU A O 1
ATOM 966 N N . GLU A 1 117 ? 13.184 -0.082 -3.433 1.00 87.62 117 GLU A N 1
ATOM 967 C CA . GLU A 1 117 ? 14.132 0.454 -2.459 1.00 87.62 117 GLU A CA 1
ATOM 968 C C . GLU A 1 117 ? 15.568 0.157 -2.903 1.00 87.62 117 GLU A C 1
ATOM 970 O O . GLU A 1 117 ? 16.442 1.013 -2.779 1.00 87.62 117 GLU A O 1
ATOM 975 N N . ILE A 1 118 ? 15.789 -1.022 -3.494 1.00 89.31 118 ILE A N 1
ATOM 976 C CA . ILE A 1 118 ? 17.028 -1.359 -4.197 1.00 89.31 118 ILE A CA 1
ATOM 977 C C . ILE A 1 118 ? 16.772 -1.235 -5.699 1.00 89.31 118 ILE A C 1
ATOM 979 O O . ILE A 1 118 ? 15.850 -1.854 -6.240 1.00 89.31 118 ILE A O 1
ATOM 983 N N . GLU A 1 119 ? 17.600 -0.440 -6.372 1.00 88.94 119 GLU A N 1
ATOM 984 C CA . GLU A 1 119 ? 17.495 -0.188 -7.809 1.00 88.94 119 GLU A CA 1
ATOM 985 C C . GLU A 1 119 ? 17.390 -1.503 -8.596 1.00 88.94 119 GLU A C 1
ATOM 987 O O . GLU A 1 119 ? 18.167 -2.437 -8.385 1.00 88.94 119 GLU A O 1
ATOM 992 N N . ASN A 1 120 ? 16.422 -1.570 -9.509 1.00 87.94 120 ASN A N 1
ATOM 993 C CA . ASN A 1 120 ? 16.149 -2.712 -10.381 1.00 87.94 120 ASN A CA 1
ATOM 994 C C . ASN A 1 120 ? 15.583 -3.988 -9.721 1.00 87.94 120 ASN A C 1
ATOM 996 O O . ASN A 1 120 ? 15.554 -5.031 -10.377 1.00 87.94 120 ASN A O 1
ATOM 1000 N N . THR A 1 121 ? 15.113 -3.954 -8.468 1.00 89.44 121 THR A N 1
ATOM 1001 C CA . THR A 1 121 ? 14.703 -5.185 -7.751 1.00 89.44 121 THR A CA 1
ATOM 1002 C C . THR A 1 121 ? 13.200 -5.373 -7.524 1.00 89.44 121 THR A C 1
ATOM 1004 O O . THR A 1 121 ? 12.807 -6.450 -7.074 1.00 89.44 121 THR A O 1
ATOM 1007 N N . LEU A 1 122 ? 12.361 -4.370 -7.831 1.00 93.44 122 LEU A N 1
ATOM 1008 C CA . LEU A 1 122 ? 10.926 -4.306 -7.480 1.00 93.44 122 LEU A CA 1
ATOM 1009 C C . LEU A 1 122 ? 10.618 -4.910 -6.086 1.00 93.44 122 LEU A C 1
ATOM 1011 O O . LEU A 1 122 ? 9.602 -5.581 -5.875 1.00 93.44 122 LEU A O 1
ATOM 1015 N N . ASP A 1 123 ? 11.519 -4.715 -5.118 1.00 93.25 123 ASP A N 1
ATOM 1016 C CA . ASP A 1 123 ? 11.555 -5.464 -3.860 1.00 93.25 123 ASP A CA 1
ATOM 1017 C C . ASP A 1 123 ? 10.393 -5.129 -2.919 1.00 93.25 123 ASP A C 1
ATOM 1019 O O . ASP A 1 123 ? 10.039 -5.924 -2.036 1.00 93.25 123 ASP A O 1
ATOM 1023 N N . SER A 1 124 ? 9.721 -4.012 -3.170 1.00 95.06 124 SER A N 1
ATOM 1024 C CA . SER A 1 124 ? 8.534 -3.545 -2.461 1.00 95.06 124 SER A CA 1
ATOM 1025 C C . SER A 1 124 ? 7.240 -3.693 -3.263 1.00 95.06 124 SER A C 1
ATOM 1027 O O . SER A 1 124 ? 6.256 -3.017 -2.973 1.00 95.06 124 SER A O 1
ATOM 1029 N N . MET A 1 125 ? 7.192 -4.598 -4.245 1.00 95.50 125 MET A N 1
ATOM 1030 C CA . MET A 1 125 ? 5.953 -4.898 -4.970 1.00 95.50 125 MET A CA 1
ATOM 1031 C C . MET A 1 125 ? 4.894 -5.556 -4.050 1.00 95.50 125 MET A C 1
ATOM 1033 O O . MET A 1 125 ? 5.220 -6.527 -3.350 1.00 95.50 125 MET A O 1
ATOM 1037 N N . PRO A 1 126 ? 3.639 -5.068 -4.029 1.00 97.19 126 PRO A N 1
ATOM 1038 C CA . PRO A 1 126 ? 2.554 -5.674 -3.252 1.00 97.19 126 PRO A CA 1
ATOM 1039 C C . PRO A 1 126 ? 2.091 -7.015 -3.859 1.00 97.19 126 PRO A C 1
ATOM 1041 O O . PRO A 1 126 ? 2.677 -7.529 -4.817 1.00 97.19 126 PRO A O 1
ATOM 1044 N N . ASP A 1 127 ? 1.040 -7.602 -3.284 1.00 98.06 127 ASP A N 1
ATOM 1045 C CA . ASP A 1 127 ? 0.376 -8.790 -3.839 1.00 98.06 127 ASP A CA 1
ATOM 1046 C C . ASP A 1 127 ? -0.597 -8.443 -4.972 1.00 98.06 127 ASP A C 1
ATOM 1048 O O . ASP A 1 127 ? -0.900 -9.314 -5.782 1.00 98.06 127 ASP A O 1
ATOM 1052 N N . LEU A 1 128 ? -1.119 -7.211 -4.994 1.00 98.12 128 LEU A N 1
ATOM 1053 C CA . LEU A 1 128 ? -1.955 -6.703 -6.078 1.00 98.12 128 LEU A CA 1
ATOM 1054 C C . LEU A 1 128 ? -1.750 -5.192 -6.296 1.00 98.12 128 LEU A C 1
ATOM 1056 O O . LEU A 1 128 ? -1.773 -4.419 -5.330 1.00 98.12 128 LEU A O 1
ATOM 1060 N N . ILE A 1 129 ? -1.614 -4.765 -7.549 1.00 97.81 129 ILE A N 1
ATOM 1061 C CA . ILE A 1 129 ? -1.526 -3.368 -7.978 1.00 97.81 129 ILE A CA 1
ATOM 1062 C C . ILE A 1 129 ? -2.779 -2.987 -8.771 1.00 97.81 129 ILE A C 1
ATOM 1064 O O . ILE A 1 129 ? -3.099 -3.568 -9.804 1.00 97.81 129 ILE A O 1
ATOM 1068 N N . PHE A 1 130 ? -3.464 -1.943 -8.319 1.00 97.00 130 PHE A N 1
ATOM 1069 C CA . PHE A 1 130 ? -4.508 -1.271 -9.080 1.00 97.00 130 PHE A CA 1
ATOM 1070 C C . PHE A 1 130 ? -3.877 -0.160 -9.920 1.00 97.00 130 PHE A C 1
ATOM 1072 O O . PHE A 1 130 ? -3.361 0.826 -9.381 1.00 97.00 130 PHE A O 1
ATOM 1079 N N . THR A 1 131 ? -3.910 -0.329 -11.239 1.00 95.94 131 THR A N 1
ATOM 1080 C CA . THR A 1 131 ? -3.463 0.680 -12.202 1.00 95.94 131 THR A CA 1
ATOM 1081 C C . THR A 1 131 ? -4.616 1.617 -12.572 1.00 95.94 131 THR A C 1
ATOM 1083 O O . THR A 1 131 ? -5.778 1.206 -12.526 1.00 95.94 131 THR A O 1
ATOM 1086 N N . PRO A 1 132 ? -4.329 2.881 -12.924 1.00 93.12 132 PRO A N 1
ATOM 1087 C CA . PRO A 1 132 ? -5.373 3.846 -13.264 1.00 93.12 132 PRO A CA 1
ATOM 1088 C C . PRO A 1 132 ? -6.080 3.526 -14.590 1.00 93.12 132 PRO A C 1
ATOM 1090 O O . PRO A 1 132 ? -7.255 3.847 -14.747 1.00 93.12 132 PRO A O 1
ATOM 1093 N N . ASP A 1 133 ? -5.378 2.891 -15.530 1.00 96.12 133 ASP A N 1
ATOM 1094 C CA . ASP A 1 133 ? -5.920 2.415 -16.799 1.00 96.12 133 ASP A CA 1
ATOM 1095 C C . ASP A 1 133 ? -5.079 1.264 -17.380 1.00 96.12 133 ASP A C 1
ATOM 1097 O O . ASP A 1 133 ? -4.094 0.803 -16.782 1.00 96.12 133 ASP A O 1
ATOM 1101 N N . ASP A 1 134 ? -5.500 0.787 -18.553 1.00 96.44 134 ASP A N 1
ATOM 1102 C CA . ASP A 1 134 ? -4.808 -0.258 -19.297 1.00 96.44 134 ASP A CA 1
ATOM 1103 C C . ASP A 1 134 ? -3.452 0.214 -19.832 1.00 96.44 134 ASP A C 1
ATOM 1105 O O . ASP A 1 134 ? -2.533 -0.596 -19.913 1.00 96.44 134 ASP A O 1
ATOM 1109 N N . LEU A 1 135 ? -3.283 1.494 -20.182 1.00 97.00 135 LEU A N 1
ATOM 1110 C CA . LEU A 1 135 ? -2.007 1.994 -20.701 1.00 97.00 135 LEU A CA 1
ATOM 1111 C C . LEU A 1 135 ? -0.918 1.896 -19.627 1.00 97.00 135 LEU A C 1
ATOM 1113 O O . LEU A 1 135 ? 0.116 1.278 -19.869 1.00 97.00 135 LEU A O 1
ATOM 1117 N N . ALA A 1 136 ? 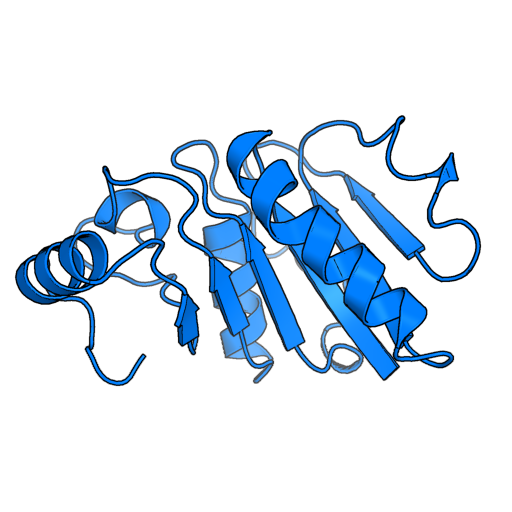-1.191 2.395 -18.421 1.00 96.88 136 ALA A N 1
ATOM 1118 C CA . ALA A 1 136 ? -0.289 2.278 -17.280 1.00 96.88 136 ALA A CA 1
ATOM 1119 C C . ALA A 1 136 ? 0.034 0.812 -16.965 1.00 96.88 136 ALA A C 1
ATOM 1121 O O . ALA A 1 136 ? 1.178 0.478 -16.666 1.00 96.88 136 ALA A O 1
ATOM 1122 N N . LYS A 1 137 ? -0.951 -0.088 -17.079 1.00 97.12 137 LYS A N 1
ATOM 1123 C CA . LYS A 1 137 ? -0.722 -1.528 -16.910 1.00 97.12 137 LYS A CA 1
ATOM 1124 C C . LYS A 1 137 ? 0.282 -2.074 -17.925 1.00 97.12 137 LYS A C 1
ATOM 1126 O O . LYS A 1 137 ? 1.204 -2.780 -17.525 1.00 97.12 137 LYS A O 1
ATOM 1131 N N . HIS A 1 138 ? 0.117 -1.763 -19.211 1.00 97.50 138 HIS A N 1
ATOM 1132 C CA . HIS A 1 138 ? 1.046 -2.218 -20.250 1.00 97.50 138 HIS A CA 1
ATOM 1133 C C . HIS A 1 138 ? 2.453 -1.653 -20.023 1.00 97.50 138 HIS A C 1
ATOM 1135 O O . HIS A 1 138 ? 3.412 -2.418 -20.012 1.00 97.50 138 HIS A O 1
ATOM 1141 N N . GLU A 1 139 ? 2.572 -0.356 -19.730 1.00 97.69 139 GLU A N 1
ATOM 1142 C CA . GLU A 1 139 ? 3.863 0.277 -19.427 1.00 97.69 139 GLU A CA 1
ATOM 1143 C C . GLU A 1 139 ? 4.555 -0.369 -18.218 1.00 97.69 139 GLU A C 1
ATOM 1145 O O . GLU A 1 139 ? 5.766 -0.582 -18.225 1.00 97.69 139 GLU A O 1
ATOM 1150 N N . MET A 1 140 ? 3.800 -0.712 -17.171 1.00 97.44 140 MET A N 1
ATOM 1151 C CA . MET A 1 140 ? 4.341 -1.426 -16.015 1.00 97.44 140 MET A CA 1
ATOM 1152 C C . MET A 1 140 ? 4.821 -2.831 -16.395 1.00 97.44 140 MET A C 1
ATOM 1154 O O . MET A 1 140 ? 5.915 -3.224 -15.996 1.00 97.44 140 MET A O 1
ATOM 1158 N N . ILE A 1 141 ? 4.070 -3.584 -17.198 1.00 97.25 141 ILE A N 1
ATOM 1159 C CA . ILE A 1 141 ? 4.505 -4.911 -17.668 1.00 97.25 141 ILE A CA 1
ATOM 1160 C C . ILE A 1 141 ? 5.806 -4.799 -18.478 1.00 97.25 141 ILE A C 1
ATOM 1162 O O . ILE A 1 141 ? 6.748 -5.550 -18.220 1.00 97.25 141 ILE A O 1
ATOM 1166 N N . ASP A 1 142 ? 5.906 -3.817 -19.376 1.00 97.25 142 ASP A N 1
ATOM 1167 C CA . ASP A 1 142 ? 7.114 -3.557 -20.171 1.00 97.25 142 ASP A CA 1
ATOM 1168 C C . ASP A 1 142 ? 8.322 -3.181 -19.295 1.00 97.25 142 ASP A C 1
ATOM 1170 O O . ASP A 1 142 ? 9.470 -3.491 -19.620 1.00 97.25 142 ASP A O 1
ATOM 1174 N N . LEU A 1 143 ? 8.073 -2.564 -18.137 1.00 95.75 143 LEU A N 1
ATOM 1175 C CA . LEU A 1 143 ? 9.085 -2.254 -17.125 1.00 95.75 143 LEU A CA 1
ATOM 1176 C C . LEU A 1 143 ? 9.439 -3.441 -16.216 1.00 95.75 143 LEU A C 1
ATOM 1178 O O . LEU A 1 143 ? 10.259 -3.269 -15.311 1.00 95.75 143 LEU A O 1
ATOM 1182 N N . GLY A 1 144 ? 8.873 -4.626 -16.450 1.00 95.50 144 GLY A N 1
ATOM 1183 C CA . GLY A 1 144 ? 9.203 -5.867 -15.746 1.00 95.50 144 GLY A CA 1
ATOM 1184 C C . GLY A 1 144 ? 8.324 -6.180 -14.536 1.00 95.50 144 GLY A C 1
ATOM 1185 O O . GLY A 1 144 ? 8.706 -7.021 -13.721 1.00 95.50 144 GLY A O 1
ATOM 1186 N N . PHE A 1 145 ? 7.171 -5.523 -14.391 1.00 96.69 145 PHE A N 1
ATOM 1187 C CA . PHE A 1 145 ? 6.191 -5.896 -13.372 1.00 96.69 145 PHE A CA 1
ATOM 1188 C C . PHE A 1 145 ? 5.504 -7.217 -13.739 1.00 96.69 145 PHE A C 1
ATOM 1190 O O . PHE A 1 145 ? 5.204 -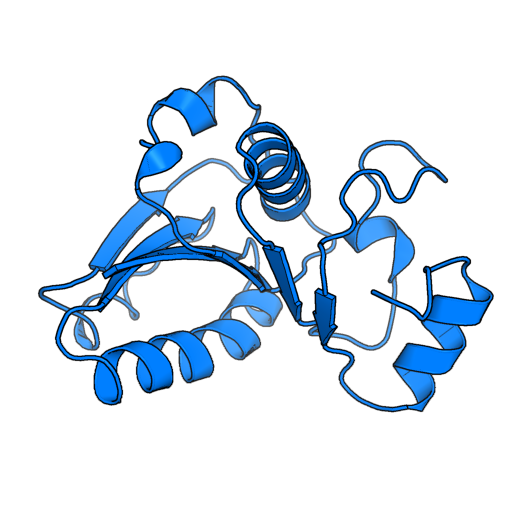7.481 -14.903 1.00 96.69 145 PHE A O 1
ATOM 1197 N N . ASP A 1 146 ? 5.241 -8.045 -12.729 1.00 94.38 146 ASP A N 1
ATOM 1198 C CA . ASP A 1 146 ? 4.551 -9.324 -12.895 1.00 94.38 146 ASP A CA 1
ATOM 1199 C C . ASP A 1 146 ? 3.059 -9.083 -13.205 1.00 94.38 146 ASP A C 1
ATOM 1201 O O . ASP A 1 146 ? 2.352 -8.560 -12.344 1.00 94.38 146 ASP A O 1
ATOM 1205 N N . PRO A 1 147 ? 2.545 -9.478 -14.388 1.00 93.19 147 PRO A N 1
ATOM 1206 C CA . PRO A 1 147 ? 1.153 -9.239 -14.776 1.00 93.19 147 PRO A CA 1
ATOM 1207 C C . PRO A 1 147 ? 0.126 -10.041 -13.959 1.00 93.19 147 PRO A C 1
ATOM 1209 O O . PRO A 1 147 ? -1.076 -9.836 -14.136 1.00 93.19 147 PRO A O 1
ATOM 1212 N N . SER A 1 148 ? 0.572 -10.990 -13.126 1.00 90.75 148 SER A N 1
ATOM 1213 C CA . SER A 1 148 ? -0.287 -11.742 -12.201 1.00 90.75 148 SER A CA 1
ATOM 1214 C C . SER A 1 148 ? -0.505 -11.044 -10.854 1.00 90.75 148 SER A C 1
ATOM 1216 O O . SER A 1 148 ? -1.298 -11.527 -10.038 1.00 90.75 148 SER A O 1
ATOM 1218 N N . ARG A 1 149 ? 0.189 -9.925 -10.634 1.00 83.44 149 ARG A N 1
ATOM 1219 C CA . ARG A 1 149 ? 0.080 -9.048 -9.469 1.00 83.44 149 ARG A CA 1
ATOM 1220 C C . ARG A 1 149 ? -0.523 -7.702 -9.846 1.00 83.44 149 ARG A C 1
ATOM 1222 O O . ARG A 1 149 ? -0.835 -7.467 -11.029 1.00 83.44 149 ARG A O 1
#

Radius of gyration: 14.62 Å; chains: 1; bounding box: 37×30×38 Å

Foldseek 3Di:
DEAEEEEEDPLFVVVVVVVVLVCCVVDVPYAYEYEYADDDVPSCVSDPDRYHYDHDHLADAPVSCVVDPLLPHQAYETEFDLTGCRLQRVLLVCVVSVHAYEYEDRDLDPVQSRQDPPPPDSNSDGQYYHYPDVVSLVVVVVSPDDNND

Organism: NCBI:txid1049986

Sequence (149 aa):
MKALITFNHPGGKNVVLPIARHLLRENSDLELDFVITSDLKELEKDLQARVRVFLFSEVVNSKELQILNWNQYRFLLTGTSISGNLEKVIVREARKNKIRSYSIVDHWCNYRIRYEEIENTLDSMPDLIFTPDDLAKHEMIDLGFDPSR